Protein AF-A0A935R634-F1 (afdb_monomer_lite)

pLDDT: mean 90.91, std 10.87, range [49.97, 98.44]

Radius of gyration: 13.71 Å; chains: 1; bounding box: 44×31×29 Å

Structure (mmCIF, N/CA/C/O backbone):
data_AF-A0A935R634-F1
#
_entry.id   AF-A0A935R634-F1
#
loop_
_atom_site.group_PDB
_atom_site.id
_atom_site.type_symbol
_atom_site.label_atom_id
_atom_site.label_alt_id
_atom_site.label_comp_id
_atom_site.label_asym_id
_atom_site.label_entity_id
_atom_site.label_seq_id
_atom_site.pdbx_PDB_ins_code
_atom_site.Cartn_x
_atom_site.Cartn_y
_atom_site.Cartn_z
_atom_site.occupancy
_atom_site.B_iso_or_equiv
_atom_site.auth_seq_id
_atom_site.auth_comp_id
_atom_site.auth_asym_id
_atom_site.auth_atom_id
_atom_site.pdbx_PDB_model_num
ATOM 1 N N . MET A 1 1 ? -13.811 17.328 7.199 1.00 49.97 1 MET A N 1
ATOM 2 C CA . MET A 1 1 ? -15.059 16.589 6.915 1.00 49.97 1 MET A CA 1
ATOM 3 C C . MET A 1 1 ? -14.724 15.109 6.995 1.00 49.97 1 MET A C 1
ATOM 5 O O . MET A 1 1 ? -14.025 14.625 6.117 1.00 49.97 1 MET A O 1
ATOM 9 N N . THR A 1 2 ? -15.099 14.438 8.085 1.00 58.53 2 THR A N 1
ATOM 10 C CA . THR A 1 2 ? -14.807 13.010 8.295 1.00 58.53 2 THR A CA 1
ATOM 11 C C . THR A 1 2 ? -15.782 12.179 7.472 1.00 58.53 2 THR A C 1
ATOM 13 O O . THR A 1 2 ? -16.994 12.356 7.604 1.00 58.53 2 THR A O 1
ATOM 16 N N . VAL A 1 3 ? -15.270 11.307 6.605 1.00 68.19 3 VAL A N 1
ATOM 17 C CA . VAL A 1 3 ? -16.108 10.364 5.856 1.00 68.19 3 VAL A CA 1
ATOM 18 C C . VAL A 1 3 ? -16.516 9.240 6.808 1.00 68.19 3 VAL A C 1
ATOM 20 O O . VAL A 1 3 ? -15.656 8.528 7.318 1.00 68.19 3 VAL A O 1
ATOM 23 N N . LYS A 1 4 ? -17.818 9.082 7.065 1.00 68.19 4 LYS A N 1
ATOM 24 C CA . LYS A 1 4 ? -18.344 7.873 7.709 1.00 68.19 4 LYS A CA 1
ATOM 25 C C . LYS A 1 4 ? -18.549 6.820 6.626 1.00 68.19 4 LYS A C 1
ATOM 27 O O . LYS A 1 4 ? -19.233 7.089 5.645 1.00 68.19 4 LYS A O 1
ATOM 32 N N . LEU A 1 5 ? -17.919 5.659 6.783 1.00 71.81 5 LEU A N 1
ATOM 33 C CA . LEU A 1 5 ? -18.149 4.522 5.899 1.00 71.81 5 LEU A CA 1
ATOM 34 C C . LEU A 1 5 ? -19.389 3.768 6.379 1.00 71.81 5 LEU A C 1
ATOM 36 O O . LEU A 1 5 ? -19.444 3.340 7.534 1.00 71.81 5 LEU A O 1
ATOM 40 N N . ASP A 1 6 ? -20.362 3.592 5.490 1.00 74.25 6 ASP A N 1
ATOM 41 C CA . ASP A 1 6 ? -21.530 2.761 5.763 1.00 74.25 6 ASP A CA 1
ATOM 42 C C . ASP A 1 6 ? -21.078 1.300 5.827 1.00 74.25 6 ASP A C 1
ATOM 44 O O . ASP A 1 6 ? -20.715 0.688 4.821 1.00 74.25 6 ASP A O 1
ATOM 48 N N . THR A 1 7 ? -21.035 0.747 7.038 1.00 74.94 7 THR A N 1
ATOM 49 C CA . THR A 1 7 ? -20.661 -0.655 7.238 1.00 74.94 7 THR A CA 1
ATOM 50 C C . THR A 1 7 ? -21.883 -1.529 6.947 1.00 74.94 7 THR A C 1
ATOM 52 O O . THR A 1 7 ? -22.937 -1.291 7.544 1.00 74.94 7 THR A O 1
ATOM 55 N N . PRO A 1 8 ? -21.786 -2.532 6.053 1.00 78.62 8 PRO A N 1
ATOM 56 C CA . PRO A 1 8 ? -22.892 -3.445 5.801 1.00 78.62 8 PRO A CA 1
ATOM 57 C C . PRO A 1 8 ? -23.327 -4.149 7.095 1.00 78.62 8 PRO A C 1
ATOM 59 O O . PRO A 1 8 ? -22.473 -4.459 7.934 1.00 78.62 8 PRO A O 1
ATOM 62 N N . PRO A 1 9 ? -24.621 -4.471 7.260 1.00 77.19 9 PRO A N 1
ATOM 63 C CA . PRO A 1 9 ? -25.081 -5.262 8.395 1.00 77.19 9 PRO A CA 1
ATOM 64 C C . PRO A 1 9 ? -24.290 -6.574 8.516 1.00 77.19 9 PRO A C 1
ATOM 66 O O . PRO A 1 9 ? -24.168 -7.322 7.548 1.00 77.19 9 PRO A O 1
ATOM 69 N N . GLY A 1 10 ? -23.743 -6.845 9.704 1.00 75.94 10 GLY A N 1
ATOM 70 C CA . GLY A 1 10 ? -22.964 -8.057 9.987 1.00 75.94 10 GLY A CA 1
ATOM 71 C C . GLY A 1 10 ? -21.480 -8.000 9.604 1.00 75.94 10 GLY A C 1
ATOM 72 O O . GLY A 1 10 ? -20.758 -8.952 9.892 1.00 75.94 10 GLY A O 1
ATOM 73 N N . ALA A 1 11 ? -20.995 -6.908 9.004 1.00 75.56 11 ALA A N 1
ATOM 74 C CA . ALA A 1 11 ? -19.566 -6.721 8.772 1.00 75.56 11 ALA A CA 1
ATOM 75 C C . ALA A 1 11 ? -18.875 -6.144 10.018 1.00 75.56 11 ALA A C 1
ATOM 77 O O . ALA A 1 11 ? -19.358 -5.192 10.631 1.00 75.56 11 ALA A O 1
ATOM 78 N N . THR A 1 12 ? -17.716 -6.697 10.377 1.00 76.75 12 THR A N 1
ATOM 79 C CA . THR A 1 12 ? -16.832 -6.082 11.373 1.00 76.75 12 THR A CA 1
ATOM 80 C C . THR A 1 12 ? -16.196 -4.832 10.757 1.00 76.75 12 THR A C 1
ATOM 82 O O . THR A 1 12 ? -15.581 -4.947 9.693 1.00 76.75 12 THR A O 1
ATOM 85 N N . PRO A 1 13 ? -16.325 -3.646 11.382 1.00 80.31 13 PRO A N 1
ATOM 86 C CA . PRO A 1 13 ? -15.653 -2.447 10.902 1.00 80.31 13 PRO A CA 1
ATOM 87 C C . PRO A 1 13 ? -14.138 -2.662 10.914 1.00 80.31 13 PRO A C 1
ATOM 89 O O . PRO A 1 13 ? -13.573 -3.041 11.940 1.00 80.31 13 PRO A O 1
ATOM 92 N N . LEU A 1 14 ? -13.491 -2.433 9.774 1.00 84.50 14 LEU A N 1
ATOM 93 C CA . LEU A 1 14 ? -12.034 -2.411 9.692 1.00 84.50 14 LEU A CA 1
ATOM 94 C C . LEU A 1 14 ? -11.516 -1.055 10.175 1.00 84.50 14 LEU A C 1
ATOM 96 O O . LEU A 1 14 ? -12.166 -0.028 9.964 1.00 84.50 14 LEU A O 1
ATOM 100 N N . ASP A 1 15 ? -10.328 -1.057 10.775 1.00 91.69 15 ASP A N 1
ATOM 101 C CA . ASP A 1 15 ? -9.614 0.181 11.080 1.00 91.69 15 ASP A CA 1
ATOM 102 C C . ASP A 1 15 ? -9.293 0.957 9.788 1.00 91.69 15 ASP A C 1
ATOM 104 O O . ASP A 1 15 ? -9.060 0.362 8.728 1.00 91.69 15 ASP A O 1
ATOM 108 N N . ALA A 1 16 ? -9.282 2.291 9.862 1.00 94.94 16 ALA A N 1
ATOM 109 C CA . ALA A 1 16 ? -9.044 3.153 8.704 1.00 94.94 16 ALA A CA 1
ATOM 110 C C . ALA A 1 16 ? -7.705 2.855 8.010 1.00 94.94 16 ALA A C 1
ATOM 112 O O . ALA A 1 16 ? -7.618 2.928 6.778 1.00 94.94 16 ALA A O 1
ATOM 113 N N . ASP A 1 17 ? -6.684 2.471 8.777 1.00 96.62 17 ASP A N 1
ATOM 114 C CA . ASP A 1 17 ? -5.374 2.129 8.242 1.00 96.62 17 ASP A CA 1
ATOM 115 C C . ASP A 1 17 ? -5.444 0.847 7.423 1.00 96.62 17 ASP A C 1
ATOM 117 O O . ASP A 1 17 ? -4.921 0.781 6.310 1.00 96.62 17 ASP A O 1
ATOM 121 N N . GLU A 1 18 ? -6.140 -0.163 7.944 1.00 96.69 18 GLU A N 1
ATOM 122 C CA . GLU A 1 18 ? -6.310 -1.435 7.257 1.00 96.69 18 GLU A CA 1
ATOM 123 C C . GLU A 1 18 ? -7.123 -1.266 5.965 1.00 96.69 18 GLU A C 1
ATOM 125 O O . GLU A 1 18 ? -6.767 -1.842 4.933 1.00 96.69 18 GLU A O 1
ATOM 130 N N . ILE A 1 19 ? -8.165 -0.427 5.978 1.00 96.50 19 ILE A N 1
ATOM 131 C CA . ILE A 1 19 ? -8.938 -0.081 4.775 1.00 96.50 19 ILE A CA 1
ATOM 132 C C . ILE A 1 19 ? -8.023 0.532 3.712 1.00 96.50 19 ILE A C 1
ATOM 134 O O . ILE A 1 19 ? -8.016 0.079 2.561 1.00 96.50 19 ILE A O 1
ATOM 138 N N . ALA A 1 20 ? -7.227 1.533 4.086 1.00 97.88 20 ALA A N 1
ATOM 139 C CA . ALA A 1 20 ? -6.346 2.225 3.156 1.00 97.88 20 ALA A CA 1
ATOM 140 C C . ALA A 1 20 ? -5.204 1.332 2.639 1.00 97.88 20 ALA A C 1
ATOM 142 O O . ALA A 1 20 ? -4.879 1.377 1.451 1.00 97.88 20 ALA A O 1
ATOM 143 N N . VAL A 1 21 ? -4.646 0.459 3.480 1.00 98.19 21 VAL A N 1
ATOM 144 C CA . VAL A 1 21 ? -3.595 -0.492 3.088 1.00 98.19 21 VAL A CA 1
ATOM 145 C C . VAL A 1 21 ? -4.133 -1.587 2.164 1.00 98.19 21 VAL A C 1
ATOM 147 O O . VAL A 1 21 ? -3.502 -1.907 1.154 1.00 98.19 21 VAL A O 1
ATOM 150 N N . ARG A 1 22 ? -5.328 -2.126 2.427 1.00 97.69 22 ARG A N 1
ATOM 151 C CA . ARG A 1 22 ? -5.984 -3.081 1.515 1.00 97.69 22 ARG A CA 1
ATOM 152 C C . ARG A 1 22 ? -6.328 -2.434 0.174 1.00 97.69 22 ARG A C 1
ATOM 154 O O . ARG A 1 22 ? -6.203 -3.073 -0.871 1.00 97.69 22 ARG A O 1
ATOM 161 N N . PHE A 1 23 ? -6.745 -1.169 0.187 1.00 97.94 23 PHE A N 1
ATOM 162 C CA . PHE A 1 23 ? -6.981 -0.389 -1.026 1.00 97.94 23 PHE A CA 1
ATOM 163 C C . PHE A 1 23 ? -5.689 -0.182 -1.831 1.00 97.94 23 PHE A C 1
ATOM 165 O O . PHE A 1 23 ? -5.671 -0.455 -3.032 1.00 97.94 23 PHE A O 1
ATOM 172 N N . HIS A 1 24 ? -4.594 0.202 -1.170 1.00 98.38 24 HIS A N 1
ATOM 173 C CA . HIS A 1 24 ? -3.262 0.286 -1.769 1.00 98.38 24 HIS A CA 1
ATOM 174 C C . HIS A 1 24 ? -2.850 -1.025 -2.452 1.00 98.38 24 HIS A C 1
ATOM 176 O O . HIS A 1 24 ? -2.508 -1.022 -3.635 1.00 98.38 24 HIS A O 1
ATOM 182 N N . HIS A 1 25 ? -2.907 -2.144 -1.721 1.00 98.44 25 HIS A N 1
ATOM 183 C CA . HIS A 1 25 ? -2.508 -3.465 -2.220 1.00 98.44 25 HIS A CA 1
ATOM 184 C C . HIS A 1 25 ? -3.288 -3.855 -3.479 1.00 98.44 25 HIS A C 1
ATOM 186 O O . HIS A 1 25 ? -2.690 -4.216 -4.493 1.00 98.44 25 HIS A O 1
ATOM 192 N N . ARG A 1 26 ? -4.612 -3.659 -3.470 1.00 97.94 26 ARG A N 1
ATOM 193 C CA . ARG A 1 26 ? -5.464 -3.906 -4.642 1.00 97.94 26 ARG A CA 1
ATOM 194 C C . ARG A 1 26 ? -5.103 -3.026 -5.839 1.00 97.94 26 ARG A C 1
ATOM 196 O O . ARG A 1 26 ? -5.071 -3.527 -6.958 1.00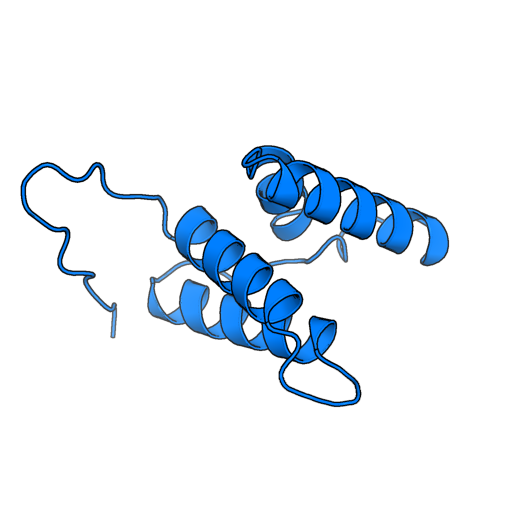 97.94 26 ARG A O 1
ATOM 203 N N . LEU A 1 27 ? -4.802 -1.741 -5.633 1.00 97.94 27 LEU A N 1
ATOM 204 C CA . LEU A 1 27 ? -4.367 -0.856 -6.722 1.00 97.94 27 LEU A CA 1
ATOM 205 C C . LEU A 1 27 ? -3.027 -1.289 -7.328 1.00 97.94 27 LEU A C 1
ATOM 207 O O . LEU A 1 27 ? -2.860 -1.229 -8.547 1.00 97.94 27 LEU A O 1
ATOM 211 N N . VAL A 1 28 ? -2.081 -1.739 -6.495 1.00 97.31 28 VAL A N 1
ATOM 212 C CA . VAL A 1 28 ? -0.802 -2.292 -6.967 1.00 97.31 28 VAL A CA 1
ATOM 213 C C . VAL A 1 28 ? -1.033 -3.556 -7.797 1.00 97.31 28 VAL A C 1
ATOM 215 O O . VAL A 1 28 ? -0.421 -3.683 -8.858 1.00 97.31 28 VAL A O 1
ATOM 218 N N . ALA A 1 29 ? -1.932 -4.439 -7.353 1.00 97.00 29 ALA A N 1
ATOM 219 C CA . ALA A 1 29 ? -2.256 -5.689 -8.037 1.00 97.00 29 ALA A CA 1
ATOM 220 C C . ALA A 1 29 ? -2.959 -5.478 -9.391 1.00 97.00 29 ALA A C 1
ATOM 222 O O . ALA A 1 29 ? -2.633 -6.160 -10.357 1.00 97.00 29 ALA A O 1
ATOM 223 N N . ILE A 1 30 ? -3.888 -4.517 -9.488 1.00 97.69 30 ILE A N 1
ATOM 224 C CA . ILE A 1 30 ? -4.571 -4.181 -10.753 1.00 97.69 30 ILE A CA 1
ATOM 225 C C . ILE A 1 30 ? -3.581 -3.631 -11.792 1.00 97.69 30 ILE A C 1
ATOM 227 O O . ILE A 1 30 ? -3.763 -3.854 -12.985 1.00 97.69 30 ILE A O 1
ATOM 231 N N . HIS A 1 31 ? -2.540 -2.918 -11.347 1.00 95.25 31 HIS A N 1
ATOM 232 C CA . HIS A 1 31 ? -1.481 -2.357 -12.194 1.00 95.25 31 HIS A CA 1
ATOM 233 C C . HIS A 1 31 ? -1.988 -1.558 -13.424 1.00 95.25 31 HIS A C 1
ATOM 235 O O . HIS A 1 31 ? -1.613 -1.855 -14.557 1.00 95.25 31 HIS A O 1
ATOM 241 N N . PRO A 1 32 ? -2.837 -0.527 -13.237 1.00 95.25 32 PRO A N 1
ATOM 242 C CA . PRO A 1 32 ? -3.563 0.112 -14.342 1.00 95.25 32 PRO A CA 1
ATOM 243 C C . PRO A 1 32 ? -2.713 0.983 -15.286 1.00 95.25 32 PRO A C 1
ATOM 245 O O . PRO A 1 32 ? -3.204 1.384 -16.340 1.00 95.25 32 PRO A O 1
ATOM 248 N N . PHE A 1 33 ? -1.468 1.314 -14.932 1.00 96.38 33 PHE A N 1
ATOM 249 C CA . PHE A 1 33 ? -0.590 2.170 -15.741 1.00 96.38 33 PHE A CA 1
ATOM 250 C C . PHE A 1 33 ? 0.669 1.424 -16.199 1.00 96.38 33 PHE A C 1
ATOM 252 O O . PHE A 1 33 ? 1.117 0.521 -15.498 1.00 96.38 33 PHE A O 1
ATOM 259 N N . PRO A 1 34 ? 1.333 1.843 -17.293 1.00 96.88 34 PRO A N 1
ATOM 260 C CA . PRO A 1 34 ? 2.605 1.243 -17.710 1.00 96.88 34 PRO A CA 1
ATOM 261 C C . PRO A 1 34 ? 3.740 1.421 -16.693 1.00 96.88 34 PRO A C 1
ATOM 263 O O . PRO A 1 34 ? 4.657 0.614 -16.640 1.00 96.88 34 PRO A O 1
ATOM 266 N N . ASN A 1 35 ? 3.707 2.501 -15.902 1.00 95.38 35 ASN A N 1
ATOM 267 C CA . ASN A 1 35 ? 4.733 2.835 -14.919 1.00 95.38 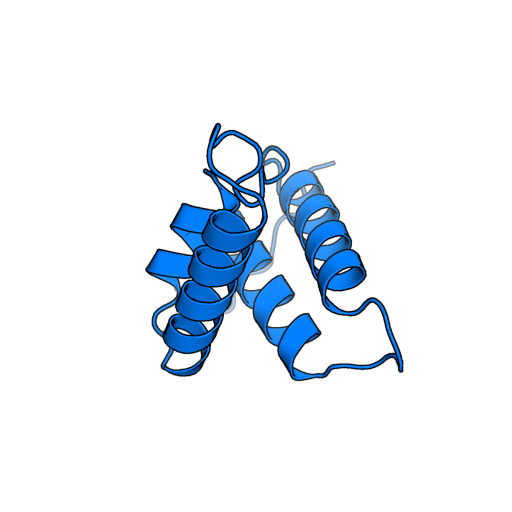35 ASN A CA 1
ATOM 268 C C . ASN A 1 35 ? 4.138 3.602 -13.733 1.00 95.38 35 ASN A C 1
ATOM 270 O O . ASN A 1 35 ? 3.140 4.305 -13.856 1.00 95.38 35 ASN A O 1
ATOM 274 N N . GLY A 1 36 ? 4.807 3.531 -12.579 1.00 94.38 36 GLY A N 1
ATOM 275 C CA . GLY A 1 36 ? 4.481 4.370 -11.420 1.00 94.38 36 GLY A CA 1
ATOM 276 C C . GLY A 1 36 ? 3.350 3.862 -10.520 1.00 94.38 36 GLY A C 1
ATOM 277 O O . GLY A 1 36 ? 3.019 4.553 -9.558 1.00 94.38 36 GLY A O 1
ATOM 278 N N . ASN A 1 37 ? 2.822 2.654 -10.748 1.00 97.12 37 ASN A N 1
ATOM 279 C CA . ASN A 1 37 ? 1.708 2.084 -9.973 1.00 97.12 37 ASN A CA 1
ATOM 280 C C . ASN A 1 37 ? 1.939 2.106 -8.456 1.00 97.12 37 ASN A C 1
ATOM 282 O O . ASN A 1 37 ? 1.058 2.518 -7.713 1.00 97.12 37 ASN A O 1
ATOM 286 N N . GLY A 1 38 ? 3.145 1.770 -7.986 1.00 96.06 38 GLY A N 1
A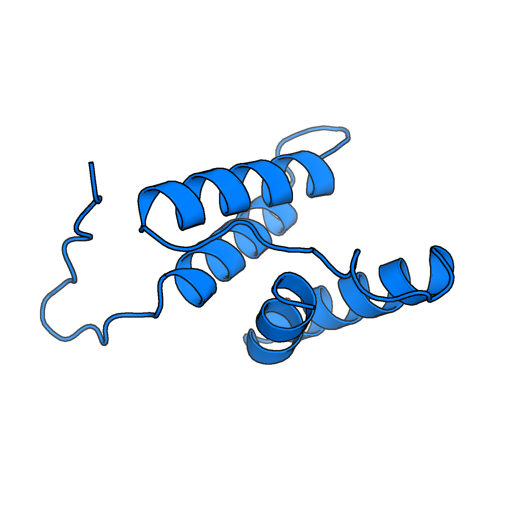TOM 287 C CA . GLY A 1 38 ? 3.457 1.826 -6.553 1.00 96.06 38 GLY A CA 1
ATOM 288 C C . GLY A 1 38 ? 3.396 3.242 -5.963 1.00 96.06 38 GLY A C 1
ATOM 289 O O . GLY A 1 38 ? 2.909 3.417 -4.851 1.00 96.06 38 GLY A O 1
ATOM 290 N N . ARG A 1 39 ? 3.848 4.267 -6.704 1.00 96.19 39 ARG A N 1
ATOM 291 C CA . ARG A 1 39 ? 3.762 5.673 -6.259 1.00 96.19 39 ARG A CA 1
ATOM 292 C C . ARG A 1 39 ? 2.313 6.145 -6.223 1.00 96.19 39 ARG A C 1
ATOM 294 O O . ARG A 1 39 ? 1.895 6.738 -5.235 1.00 96.19 39 ARG A O 1
ATOM 301 N N . HIS A 1 40 ? 1.559 5.839 -7.275 1.00 98.00 40 HIS A N 1
ATOM 302 C CA . HIS A 1 40 ? 0.150 6.192 -7.363 1.00 98.00 40 HIS A CA 1
ATOM 303 C C . HIS A 1 40 ? -0.672 5.518 -6.256 1.00 98.00 40 HIS A C 1
ATOM 305 O O . HIS A 1 40 ? -1.397 6.195 -5.536 1.00 98.00 40 HIS A O 1
ATOM 311 N N . ALA A 1 41 ? -0.496 4.214 -6.047 1.00 98.25 41 ALA A N 1
ATOM 312 C CA . ALA A 1 41 ? -1.225 3.477 -5.025 1.00 98.25 41 ALA A CA 1
ATOM 313 C C . ALA A 1 41 ? -0.920 3.975 -3.603 1.00 98.25 41 ALA A C 1
ATOM 315 O O . ALA A 1 41 ? -1.816 3.987 -2.765 1.00 98.25 41 ALA A O 1
ATOM 316 N N . ARG A 1 42 ? 0.327 4.375 -3.304 1.00 97.81 42 ARG A N 1
ATOM 317 C CA . ARG A 1 42 ? 0.677 4.960 -1.996 1.00 97.81 42 ARG A CA 1
ATOM 318 C C . ARG A 1 42 ? 0.001 6.310 -1.779 1.00 97.81 42 ARG A C 1
ATOM 320 O O . ARG A 1 42 ? -0.668 6.485 -0.769 1.00 97.81 42 ARG A O 1
ATOM 327 N N . LEU A 1 43 ? 0.085 7.207 -2.765 1.00 98.00 43 LEU A N 1
ATOM 328 C CA . LEU A 1 43 ? -0.586 8.510 -2.713 1.00 98.00 43 LEU A CA 1
ATOM 329 C C . LEU A 1 43 ? -2.100 8.363 -2.511 1.00 98.00 43 LEU A C 1
ATOM 331 O O . LEU A 1 43 ? -2.689 9.065 -1.696 1.00 98.00 43 LEU A O 1
ATOM 335 N N . MET A 1 44 ? -2.732 7.438 -3.233 1.00 98.38 44 MET A N 1
ATOM 336 C CA . MET A 1 44 ? -4.171 7.203 -3.126 1.00 98.38 44 MET A CA 1
ATOM 337 C C . MET A 1 44 ? -4.574 6.679 -1.743 1.00 98.38 44 MET A C 1
ATOM 339 O O . MET A 1 44 ? -5.607 7.088 -1.216 1.00 98.38 44 MET A O 1
ATOM 343 N N . ALA A 1 45 ? -3.757 5.822 -1.128 1.00 98.19 45 ALA A N 1
ATOM 344 C CA . ALA A 1 45 ? -3.991 5.362 0.236 1.00 98.19 45 ALA A CA 1
ATOM 345 C C . ALA A 1 45 ? -3.740 6.450 1.288 1.00 98.19 45 ALA A C 1
ATOM 347 O O . ALA A 1 45 ? -4.524 6.548 2.227 1.00 98.19 45 ALA A O 1
ATOM 348 N N . ASP A 1 46 ? -2.730 7.306 1.103 1.00 98.19 46 ASP A N 1
ATOM 349 C CA . ASP A 1 46 ? -2.502 8.473 1.965 1.00 98.19 46 ASP A CA 1
ATOM 350 C C . ASP A 1 46 ? -3.699 9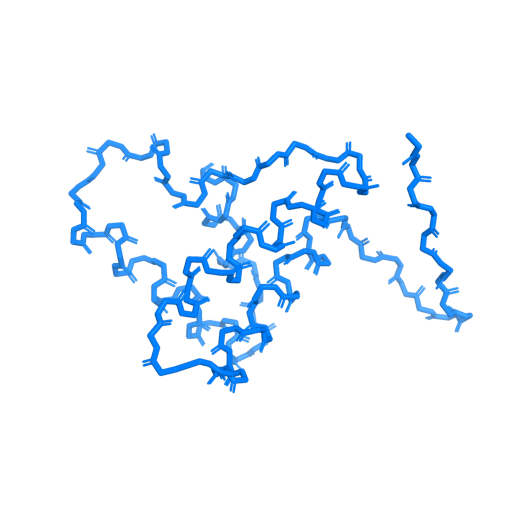.432 1.944 1.00 98.19 46 ASP A C 1
ATOM 352 O O . ASP A 1 46 ? -4.182 9.862 2.988 1.00 98.19 46 ASP A O 1
ATOM 356 N N . LEU A 1 47 ? -4.238 9.720 0.757 1.00 98.06 47 LEU A N 1
ATOM 357 C CA . LEU A 1 47 ? -5.432 10.555 0.634 1.00 98.06 47 LEU A CA 1
ATOM 358 C C . LEU A 1 47 ? -6.658 9.890 1.268 1.00 98.06 47 LEU A C 1
ATOM 360 O O . LEU A 1 47 ? -7.456 10.565 1.914 1.00 98.06 47 LEU A O 1
ATOM 364 N N . LEU A 1 48 ? -6.825 8.576 1.100 1.00 97.38 48 LEU A N 1
ATOM 365 C CA . LEU A 1 48 ? -7.943 7.849 1.696 1.00 97.38 48 LEU A CA 1
ATOM 366 C C . LEU A 1 48 ? -7.872 7.866 3.229 1.00 97.38 48 LEU A C 1
ATOM 368 O O . LEU A 1 48 ? -8.861 8.211 3.871 1.00 97.38 48 LEU A O 1
ATOM 372 N N . VAL A 1 49 ? -6.715 7.551 3.814 1.00 96.81 49 VAL A N 1
ATOM 373 C CA . VAL A 1 49 ? -6.548 7.499 5.275 1.00 96.81 49 VAL A CA 1
ATOM 374 C C . VAL A 1 49 ? -6.714 8.885 5.911 1.00 96.81 49 VAL A C 1
ATOM 376 O O . VAL A 1 49 ? -7.393 9.012 6.929 1.00 96.81 49 VAL A O 1
ATOM 379 N N . GLU A 1 50 ? -6.244 9.948 5.243 1.00 96.88 50 GLU A N 1
ATOM 380 C CA . GLU A 1 50 ? -6.502 11.339 5.647 1.00 96.88 50 GLU A CA 1
ATOM 381 C C . GLU A 1 50 ? -7.999 11.672 5.653 1.00 96.88 50 GLU A C 1
ATOM 383 O O . GLU A 1 50 ? -8.503 12.298 6.587 1.00 96.88 50 GLU A O 1
ATOM 388 N N . ARG A 1 51 ? -8.748 11.230 4.633 1.00 96.00 51 ARG A N 1
ATOM 389 C CA . ARG A 1 51 ? -10.208 11.433 4.564 1.00 96.00 51 ARG A CA 1
ATOM 390 C C . ARG A 1 51 ? -10.977 10.654 5.631 1.00 96.00 51 ARG A C 1
ATOM 392 O O . ARG A 1 51 ? -12.071 11.078 6.011 1.00 96.00 51 ARG A O 1
ATOM 399 N N . LEU A 1 52 ? -10.407 9.551 6.107 1.00 94.19 52 LEU A N 1
ATOM 400 C CA . LEU A 1 52 ? -10.928 8.755 7.217 1.00 94.19 52 LEU A CA 1
ATOM 401 C C . LEU A 1 52 ? -10.490 9.292 8.593 1.00 94.19 52 LEU A C 1
ATOM 403 O O . LEU A 1 52 ? -10.951 8.790 9.612 1.00 94.19 52 LEU A O 1
ATOM 407 N N . GLY A 1 53 ? -9.678 10.355 8.639 1.00 94.19 53 GLY A N 1
ATOM 408 C CA . GLY A 1 53 ? -9.301 11.055 9.872 1.00 94.19 53 GLY A CA 1
ATOM 409 C C . GLY A 1 53 ? -7.997 10.577 10.514 1.00 94.19 53 GLY A C 1
ATOM 410 O O . GLY A 1 53 ? -7.715 10.952 11.648 1.00 94.19 53 GLY A O 1
ATOM 411 N N . HIS A 1 54 ? -7.204 9.772 9.809 1.00 95.19 54 HIS A N 1
ATOM 412 C CA . HIS A 1 54 ? -5.920 9.253 10.276 1.00 95.19 54 HIS A CA 1
ATOM 413 C C . HIS A 1 54 ? -4.752 9.961 9.557 1.00 95.19 54 HIS A C 1
ATOM 415 O O . HIS A 1 54 ? -4.917 10.461 8.442 1.00 95.19 54 HIS A O 1
ATOM 421 N N . PRO A 1 55 ? -3.552 10.034 10.160 1.00 96.19 55 PRO A N 1
ATOM 422 C CA . PRO A 1 55 ? -2.396 10.652 9.515 1.00 96.19 55 PRO A CA 1
ATOM 423 C C . PRO A 1 55 ? -1.912 9.822 8.319 1.00 96.19 55 PRO A C 1
ATOM 425 O O . PRO A 1 55 ? -2.120 8.605 8.268 1.00 96.19 55 PRO A O 1
ATOM 428 N N . ARG A 1 56 ? -1.182 10.461 7.398 1.00 97.19 56 ARG A N 1
ATOM 429 C CA . ARG A 1 56 ? -0.501 9.779 6.284 1.00 97.19 56 ARG A CA 1
ATOM 430 C C . ARG A 1 56 ? 0.440 8.679 6.751 1.00 97.19 56 ARG A C 1
ATOM 432 O O . ARG A 1 56 ? 0.977 8.719 7.863 1.00 97.19 56 ARG A O 1
ATOM 439 N N . PHE A 1 57 ? 0.657 7.713 5.875 1.00 97.19 57 PHE A N 1
ATOM 440 C CA . PHE A 1 57 ? 1.619 6.648 6.081 1.00 97.19 57 PHE A CA 1
ATOM 441 C C . PHE A 1 57 ? 3.047 7.152 5.880 1.00 97.19 57 PHE A C 1
ATOM 443 O O . PHE A 1 57 ? 3.312 8.158 5.222 1.00 97.19 57 PHE A O 1
ATOM 450 N N . THR A 1 58 ? 3.991 6.430 6.469 1.00 95.19 58 THR A N 1
ATOM 451 C CA . THR A 1 58 ? 5.421 6.706 6.317 1.00 95.19 58 THR A CA 1
ATOM 452 C C . THR A 1 58 ? 6.020 5.858 5.205 1.00 95.19 58 THR A C 1
ATOM 454 O O . THR A 1 58 ? 7.038 6.242 4.633 1.00 95.19 58 THR A O 1
ATOM 457 N N . TRP A 1 59 ? 5.401 4.717 4.880 1.00 95.25 59 TRP A N 1
ATOM 458 C CA . TRP A 1 59 ? 5.871 3.777 3.860 1.00 95.25 59 TRP A CA 1
ATOM 459 C C . TRP A 1 59 ? 7.334 3.359 4.071 1.00 95.25 59 TRP A C 1
ATOM 461 O O . TRP A 1 59 ? 8.110 3.287 3.117 1.00 95.25 59 TRP A O 1
ATOM 471 N N . GLY A 1 60 ? 7.724 3.152 5.331 1.00 88.25 60 GLY A N 1
ATOM 472 C CA . GLY A 1 60 ? 9.090 2.802 5.716 1.00 88.25 60 GLY A CA 1
ATOM 473 C C . GLY A 1 60 ? 10.092 3.964 5.709 1.00 88.25 60 GLY A C 1
ATOM 474 O O . GLY A 1 60 ? 11.239 3.754 6.088 1.00 88.25 60 GLY A O 1
ATOM 475 N N . SER A 1 61 ? 9.692 5.194 5.357 1.00 80.56 61 SER A N 1
ATOM 476 C CA . SER A 1 61 ? 10.609 6.353 5.299 1.00 80.56 61 SER A CA 1
ATOM 477 C C . SER A 1 61 ? 11.203 6.785 6.646 1.00 80.56 61 SER A C 1
ATOM 479 O O . SER A 1 61 ? 12.183 7.523 6.661 1.00 80.56 61 SER A O 1
ATOM 481 N N . ARG A 1 62 ? 10.653 6.329 7.782 1.00 66.94 62 ARG A N 1
ATOM 482 C CA . ARG A 1 62 ? 11.242 6.569 9.115 1.00 66.94 62 ARG A CA 1
ATOM 483 C C . ARG A 1 62 ? 12.440 5.669 9.422 1.00 66.94 62 ARG A C 1
ATOM 485 O O . ARG A 1 62 ? 13.138 5.896 10.405 1.00 66.94 62 ARG A O 1
ATOM 492 N N . SER A 1 63 ? 12.666 4.639 8.614 1.00 63.41 63 SER A N 1
ATOM 493 C CA . SER A 1 63 ? 13.746 3.683 8.808 1.00 63.41 63 SER A CA 1
ATOM 494 C C . SER A 1 63 ? 15.026 4.225 8.157 1.00 63.41 63 SER A C 1
ATOM 496 O O . SER A 1 63 ? 15.044 4.468 6.956 1.00 63.41 63 SER A O 1
ATOM 498 N N . LEU A 1 64 ? 16.099 4.420 8.936 1.00 66.69 64 LEU A N 1
ATOM 499 C CA . LEU A 1 64 ? 17.419 4.907 8.474 1.00 66.69 64 LEU A CA 1
ATOM 500 C C . LEU A 1 64 ? 18.194 3.875 7.620 1.00 66.69 64 LEU A C 1
ATOM 502 O O . LEU A 1 64 ? 19.411 3.972 7.478 1.00 66.69 64 LEU A O 1
ATOM 506 N N . VAL A 1 65 ? 17.510 2.852 7.108 1.00 65.00 65 VAL A N 1
ATOM 507 C CA . VAL A 1 65 ? 18.109 1.728 6.378 1.00 65.00 65 VAL A CA 1
ATOM 508 C C . VAL A 1 65 ? 18.287 2.047 4.903 1.00 65.00 65 VAL A C 1
ATOM 510 O O . VAL A 1 65 ? 17.615 2.915 4.345 1.00 65.00 65 VAL A O 1
ATOM 513 N N . ASP A 1 66 ? 19.189 1.299 4.270 1.00 80.50 66 ASP A N 1
ATOM 514 C CA . ASP A 1 66 ? 19.463 1.395 2.842 1.00 80.50 66 ASP A CA 1
ATOM 515 C C . ASP A 1 66 ? 18.172 1.313 2.000 1.00 80.50 66 ASP A C 1
ATOM 517 O O . ASP A 1 66 ? 17.210 0.595 2.313 1.00 80.50 66 ASP A O 1
ATOM 521 N N . ALA A 1 67 ? 18.151 2.054 0.891 1.00 82.75 67 ALA A N 1
ATOM 522 C CA . ALA A 1 67 ? 17.017 2.089 -0.026 1.00 82.75 67 ALA A CA 1
ATOM 523 C C . ALA A 1 67 ? 16.719 0.696 -0.613 1.00 82.75 67 ALA A C 1
ATOM 525 O O . ALA A 1 67 ? 15.555 0.377 -0.889 1.00 82.75 67 ALA A O 1
ATOM 526 N N . GLY A 1 68 ? 17.750 -0.143 -0.775 1.00 87.75 68 GLY A N 1
ATOM 527 C CA . GLY A 1 68 ? 17.615 -1.534 -1.195 1.00 87.75 68 GLY A CA 1
ATOM 528 C C . GLY A 1 68 ? 16.849 -2.377 -0.177 1.00 87.75 68 GLY A C 1
ATOM 529 O O . GLY A 1 68 ? 15.878 -3.046 -0.538 1.00 87.75 68 GLY A O 1
ATOM 530 N N . GLU A 1 69 ? 17.220 -2.295 1.098 1.00 89.56 69 GLU A N 1
ATOM 531 C CA . GLU A 1 69 ? 16.574 -3.053 2.174 1.00 89.56 69 GLU A CA 1
ATOM 532 C C . GLU A 1 69 ? 15.121 -2.612 2.395 1.00 89.56 69 GLU A C 1
ATOM 534 O O . GLU A 1 69 ? 14.214 -3.445 2.471 1.00 89.56 69 GLU A O 1
ATOM 539 N N . THR A 1 70 ? 14.861 -1.301 2.399 1.00 90.44 70 THR A N 1
ATOM 540 C CA . THR A 1 70 ? 13.495 -0.763 2.522 1.00 90.44 70 THR A CA 1
ATOM 541 C C . THR A 1 70 ? 12.597 -1.283 1.399 1.00 90.44 70 THR A C 1
ATOM 543 O O . THR A 1 70 ? 11.454 -1.689 1.631 1.00 90.44 70 THR A O 1
ATOM 546 N N . ARG A 1 71 ? 13.126 -1.338 0.169 1.00 91.62 71 ARG A N 1
ATOM 547 C CA . ARG A 1 71 ? 12.413 -1.905 -0.978 1.00 91.62 71 ARG A CA 1
ATOM 548 C C . ARG A 1 71 ? 12.143 -3.399 -0.801 1.00 91.62 71 ARG A C 1
ATOM 550 O O . ARG A 1 71 ? 11.041 -3.839 -1.121 1.00 91.62 71 ARG A O 1
ATOM 557 N N . GLN A 1 72 ? 13.112 -4.173 -0.321 1.00 94.25 72 GLN A N 1
ATOM 558 C CA . GLN A 1 72 ? 12.936 -5.609 -0.090 1.00 94.25 72 GLN A CA 1
ATOM 559 C C . GLN A 1 72 ? 11.857 -5.877 0.962 1.00 94.25 72 GLN A C 1
ATOM 561 O O . GLN A 1 72 ? 10.959 -6.678 0.714 1.00 94.25 72 GLN A O 1
ATOM 566 N N . ARG A 1 73 ? 11.873 -5.142 2.082 1.00 95.00 73 ARG A N 1
ATOM 567 C CA . ARG A 1 73 ? 10.842 -5.230 3.130 1.00 95.00 73 ARG A CA 1
ATOM 568 C C . ARG A 1 73 ? 9.451 -4.903 2.594 1.00 95.00 73 ARG A C 1
ATOM 570 O O . ARG A 1 73 ? 8.501 -5.624 2.884 1.00 95.00 73 ARG A O 1
ATOM 577 N N . TYR A 1 74 ? 9.338 -3.861 1.773 1.00 96.06 74 TYR A N 1
ATOM 578 C CA . TYR A 1 74 ? 8.079 -3.512 1.117 1.00 96.06 74 TYR A CA 1
ATOM 579 C C . TYR A 1 74 ? 7.566 -4.634 0.201 1.00 96.06 74 TYR A C 1
ATOM 581 O O . TYR A 1 74 ? 6.389 -4.981 0.255 1.00 96.06 74 TYR A O 1
ATOM 589 N N . ILE A 1 75 ? 8.440 -5.217 -0.627 1.00 96.69 75 ILE A N 1
ATOM 590 C CA . ILE A 1 75 ? 8.070 -6.315 -1.534 1.00 96.69 75 ILE A CA 1
ATOM 591 C C . ILE A 1 75 ? 7.648 -7.555 -0.739 1.00 96.69 75 ILE A C 1
ATOM 593 O O . ILE A 1 75 ? 6.613 -8.137 -1.051 1.00 96.69 75 ILE A O 1
ATOM 597 N N . ALA A 1 76 ? 8.389 -7.924 0.307 1.00 97.81 76 ALA A N 1
ATOM 598 C CA . ALA A 1 76 ? 8.038 -9.049 1.171 1.00 97.81 76 ALA A CA 1
ATOM 599 C C . ALA A 1 76 ? 6.670 -8.844 1.845 1.00 97.81 76 ALA A C 1
ATOM 601 O O . ALA A 1 76 ? 5.857 -9.763 1.908 1.00 97.81 76 ALA A O 1
ATOM 602 N N . ALA A 1 77 ? 6.377 -7.618 2.285 1.00 97.94 77 ALA A N 1
ATOM 603 C CA . ALA A 1 77 ? 5.084 -7.281 2.862 1.00 97.94 77 ALA A CA 1
ATOM 604 C C . ALA A 1 77 ? 3.932 -7.355 1.840 1.00 97.94 77 ALA A C 1
ATOM 606 O O . ALA A 1 77 ? 2.842 -7.809 2.183 1.00 97.94 77 ALA 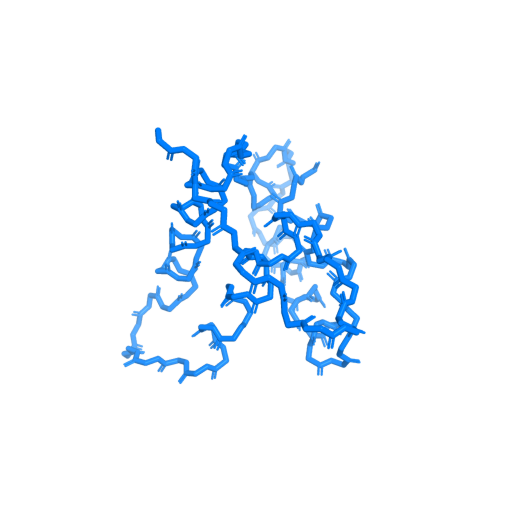A O 1
ATOM 607 N N . LEU A 1 78 ? 4.165 -6.962 0.579 1.00 98.12 78 LEU A N 1
ATOM 608 C CA . LEU A 1 78 ? 3.190 -7.160 -0.502 1.00 98.12 78 LEU A CA 1
ATOM 609 C C . LEU A 1 78 ? 2.935 -8.650 -0.773 1.00 98.12 78 LEU A C 1
ATOM 611 O O . LEU A 1 78 ? 1.782 -9.045 -0.904 1.00 98.12 78 LEU A O 1
ATOM 615 N N . GLN A 1 79 ? 3.984 -9.476 -0.798 1.00 98.12 79 GLN A N 1
ATOM 616 C CA . GLN A 1 79 ? 3.859 -10.924 -1.002 1.00 98.12 79 GLN A CA 1
ATOM 617 C C . GLN A 1 79 ? 3.079 -11.606 0.133 1.00 98.12 79 GLN A C 1
ATOM 619 O O . GLN A 1 79 ? 2.273 -12.498 -0.120 1.00 98.12 79 GLN A O 1
ATOM 624 N N . ALA A 1 80 ? 3.264 -11.169 1.383 1.00 98.44 80 ALA A N 1
ATOM 625 C CA . ALA A 1 80 ? 2.436 -11.628 2.501 1.00 98.44 80 ALA A CA 1
ATOM 626 C C . ALA A 1 80 ? 0.962 -11.214 2.322 1.00 98.44 80 ALA A C 1
ATOM 628 O O . ALA A 1 80 ? 0.053 -12.030 2.501 1.00 98.44 80 ALA A O 1
ATOM 629 N N . ALA A 1 81 ? 0.723 -9.978 1.871 1.00 98.00 81 ALA A N 1
ATOM 630 C CA . ALA A 1 81 ? -0.619 -9.478 1.584 1.00 98.00 81 ALA A CA 1
ATOM 631 C C . ALA A 1 81 ? -1.311 -10.241 0.438 1.00 98.00 81 ALA A C 1
ATOM 633 O O . ALA A 1 81 ? -2.526 -10.446 0.497 1.00 98.00 81 ALA A O 1
ATOM 634 N N . ASP A 1 82 ? -0.561 -10.736 -0.555 1.00 97.75 82 ASP A N 1
ATOM 635 C CA . ASP A 1 82 ? -1.084 -11.635 -1.596 1.00 97.75 82 ASP A CA 1
ATOM 636 C C . ASP A 1 82 ? -1.644 -12.936 -0.990 1.00 97.75 82 ASP A C 1
ATOM 638 O O . ASP A 1 82 ? -2.688 -13.431 -1.421 1.00 97.75 82 ASP A O 1
ATOM 642 N N . ALA A 1 83 ? -1.020 -13.442 0.081 1.00 97.19 83 ALA A N 1
ATOM 643 C CA . ALA A 1 83 ? -1.490 -14.584 0.871 1.00 97.19 83 ALA A CA 1
ATOM 644 C C . ALA A 1 83 ? -2.577 -14.222 1.907 1.00 97.19 83 ALA A C 1
ATOM 646 O O . ALA A 1 83 ? -2.920 -15.038 2.762 1.00 97.19 83 ALA A O 1
ATOM 647 N N . ARG A 1 84 ? -3.165 -13.021 1.806 1.00 95.25 84 ARG A N 1
ATOM 648 C CA . ARG A 1 84 ? -4.175 -12.444 2.715 1.00 95.25 84 ARG A CA 1
ATOM 649 C C . ARG A 1 84 ? -3.668 -12.080 4.111 1.00 95.25 84 ARG A C 1
ATOM 651 O O . ARG A 1 84 ? -4.482 -11.668 4.940 1.00 95.25 84 ARG A O 1
ATOM 658 N N . ASP A 1 85 ? -2.363 -12.147 4.351 1.00 97.69 85 ASP A N 1
ATOM 659 C CA . ASP A 1 85 ? -1.754 -11.619 5.567 1.00 97.69 85 ASP A CA 1
ATOM 660 C C . ASP A 1 85 ? -1.408 -10.133 5.382 1.00 97.69 85 ASP A C 1
ATOM 662 O O . ASP A 1 85 ? -0.369 -9.764 4.838 1.00 97.69 85 ASP A O 1
ATOM 666 N N . ILE A 1 86 ? -2.326 -9.255 5.797 1.00 97.38 86 ILE A N 1
ATOM 667 C CA . ILE A 1 86 ? -2.169 -7.797 5.662 1.00 97.38 86 ILE A CA 1
ATOM 668 C C . ILE A 1 86 ? -1.250 -7.202 6.733 1.00 97.38 86 ILE A C 1
ATOM 670 O O . ILE A 1 86 ? -0.713 -6.109 6.530 1.00 97.38 86 ILE A O 1
ATOM 674 N N . ALA A 1 87 ? -1.049 -7.888 7.860 1.00 97.19 87 ALA A N 1
ATOM 675 C CA . ALA A 1 87 ? -0.367 -7.311 9.014 1.00 97.19 87 ALA A CA 1
ATOM 676 C C . ALA A 1 87 ? 1.059 -6.808 8.694 1.00 97.19 87 ALA A C 1
ATOM 678 O O . ALA A 1 87 ? 1.376 -5.680 9.085 1.00 97.19 87 ALA A O 1
ATOM 679 N N . PRO A 1 88 ? 1.896 -7.530 7.917 1.00 98.06 88 PRO A N 1
ATOM 680 C CA . PRO A 1 88 ? 3.218 -7.041 7.528 1.00 98.06 88 PRO A CA 1
ATOM 681 C C . PRO A 1 88 ? 3.175 -5.747 6.709 1.00 98.06 88 PRO A C 1
ATOM 683 O O . PRO A 1 88 ? 4.002 -4.856 6.908 1.00 98.06 88 PRO A O 1
ATOM 686 N N . LEU A 1 89 ? 2.204 -5.616 5.799 1.00 98.06 89 LEU A N 1
ATOM 687 C CA . LEU A 1 89 ? 2.064 -4.431 4.951 1.00 98.06 89 LEU A CA 1
ATOM 688 C C . LEU A 1 89 ? 1.545 -3.229 5.736 1.00 98.06 89 LEU A C 1
ATOM 690 O O . LEU A 1 89 ? 2.013 -2.111 5.521 1.00 98.06 89 LEU A O 1
ATOM 694 N N . LEU A 1 90 ? 0.633 -3.465 6.679 1.00 97.56 90 LEU A N 1
ATOM 695 C CA . LEU A 1 90 ? 0.145 -2.446 7.601 1.00 97.56 90 LEU A CA 1
ATOM 696 C C . LEU A 1 90 ? 1.276 -1.906 8.487 1.00 97.56 90 LEU A C 1
ATOM 698 O O . LEU A 1 90 ? 1.477 -0.692 8.562 1.00 97.56 90 LEU A O 1
ATOM 702 N N . ALA A 1 91 ? 2.061 -2.806 9.088 1.00 96.38 91 ALA A N 1
ATOM 703 C CA . ALA A 1 91 ? 3.219 -2.445 9.899 1.00 96.38 91 ALA A CA 1
ATOM 704 C C . ALA A 1 91 ? 4.253 -1.654 9.081 1.00 96.38 91 ALA A C 1
ATOM 706 O O . ALA A 1 91 ? 4.711 -0.598 9.513 1.00 96.38 91 ALA A O 1
ATOM 707 N N . PHE A 1 92 ? 4.562 -2.107 7.860 1.00 96.38 92 PHE A N 1
ATOM 708 C CA . PHE A 1 92 ? 5.459 -1.387 6.956 1.00 96.38 92 PHE A CA 1
ATOM 709 C C . PHE A 1 92 ? 4.949 0.024 6.612 1.00 96.38 92 PHE A C 1
ATOM 711 O O . PHE A 1 92 ? 5.729 0.977 6.577 1.00 96.38 92 PHE A O 1
ATOM 718 N N . ALA A 1 93 ? 3.647 0.175 6.344 1.00 96.75 93 ALA A N 1
ATOM 719 C CA . ALA A 1 93 ? 3.058 1.460 5.975 1.00 96.75 93 ALA A CA 1
ATOM 720 C C . ALA A 1 93 ? 3.155 2.485 7.116 1.00 96.75 93 ALA A C 1
ATOM 722 O O . ALA A 1 93 ? 3.411 3.666 6.863 1.00 96.75 93 ALA A O 1
ATOM 723 N N . ARG A 1 94 ? 2.990 2.054 8.371 1.00 94.56 94 ARG A N 1
ATOM 724 C CA . ARG A 1 94 ? 3.100 2.941 9.538 1.00 94.56 94 ARG A CA 1
ATOM 725 C C . ARG A 1 94 ? 4.545 3.243 9.938 1.00 94.56 94 ARG A C 1
ATOM 727 O O . ARG A 1 94 ? 4.821 4.403 10.266 1.00 94.56 94 ARG A O 1
ATOM 734 N N . GLY A 1 95 ? 5.461 2.301 9.720 1.00 85.06 95 GLY A N 1
ATOM 735 C CA . GLY A 1 95 ? 6.900 2.467 9.949 1.00 85.06 95 GLY A CA 1
ATOM 736 C C . GLY A 1 95 ? 7.321 2.139 11.367 1.00 85.06 95 GLY A C 1
ATOM 737 O 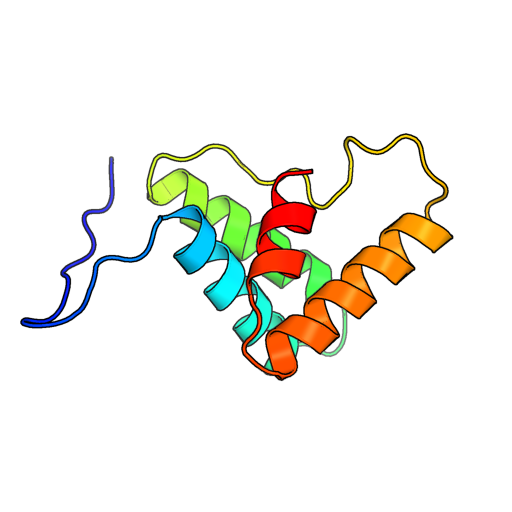O . GLY A 1 95 ? 6.609 2.560 12.305 1.00 85.06 95 GLY A O 1
#

Secondary structure (DSSP, 8-state):
-PPPP-PPTTPPPPPHHHHHHHHHHHHHHH--SSS-HHHHHHHHHHHHHHHTT-PPP-TTTT--S-HHHHHHHHHHHHHHHHTT--HHHHHHHH-

Sequence (95 aa):
MTVKLDTPPGATPLDADEIAVRFHHRLVAIHPFPNGNGRHARLMADLLVERLGHPRFTWGSRSLVDAGETRQRYIAALQAADARDIAPLLAFARG

Foldseek 3Di:
DADDDDDPPPDDDDDQLLVLLLQLLVQLVVVPDPDDSNVVSLVSSQVSSVSNVHHRWCLQVVPPDDPVVSVVQCVVCSVCVVVVNNPSSSVNRND